Protein AF-A0A349Y7W9-F1 (afdb_monomer)

Mean predicted aligned error: 5.18 Å

Foldseek 3Di:
DDDPVLVVVLVVQLVVCVVVVVNVVSVVVSVVSVVVRVCVVPPDDPPDPCPVDDPDDDDDD

Structure (mmCIF, N/CA/C/O backbone):
data_AF-A0A349Y7W9-F1
#
_entry.id   AF-A0A349Y7W9-F1
#
loop_
_atom_site.group_PDB
_atom_site.id
_atom_site.type_symbol
_atom_site.label_atom_id
_atom_site.label_alt_id
_atom_site.label_comp_id
_atom_site.label_asym_id
_atom_site.label_entity_id
_atom_site.label_seq_id
_atom_site.pdbx_PDB_ins_code
_atom_site.Cartn_x
_atom_site.Cartn_y
_atom_site.Cartn_z
_atom_site.occupancy
_atom_site.B_iso_or_equiv
_atom_site.auth_seq_id
_atom_site.auth_comp_id
_atom_site.auth_asym_id
_atom_site.auth_atom_id
_atom_site.pdbx_PDB_model_num
ATOM 1 N N . ARG A 1 1 ? -1.857 2.565 -19.353 1.00 72.69 1 ARG A N 1
ATOM 2 C CA . ARG A 1 1 ? -2.936 3.480 -18.896 1.00 72.69 1 ARG A CA 1
ATOM 3 C C . ARG A 1 1 ? -3.965 2.634 -18.177 1.00 72.69 1 ARG A C 1
ATOM 5 O O . ARG A 1 1 ? -4.510 1.740 -18.807 1.00 72.69 1 ARG A O 1
ATOM 12 N N . ILE A 1 2 ? -4.205 2.923 -16.904 1.00 81.31 2 ILE A N 1
ATOM 13 C CA . ILE A 1 2 ? -5.184 2.207 -16.083 1.00 81.31 2 ILE A CA 1
ATOM 14 C C . ILE A 1 2 ? -6.592 2.729 -16.403 1.00 81.31 2 ILE A C 1
ATOM 16 O O . ILE A 1 2 ? -6.783 3.929 -16.620 1.00 81.31 2 ILE A O 1
ATOM 20 N N . GLY A 1 3 ? -7.574 1.829 -16.469 1.00 86.25 3 GLY A N 1
ATOM 21 C CA . GLY A 1 3 ? -8.981 2.196 -16.621 1.00 86.25 3 GLY A CA 1
ATOM 22 C C . GLY A 1 3 ? -9.554 2.776 -15.325 1.00 86.25 3 GLY A C 1
ATOM 23 O O . GLY A 1 3 ? -9.413 2.187 -14.259 1.00 86.25 3 GLY A O 1
ATOM 24 N N . GLU A 1 4 ? -10.262 3.904 -15.408 1.00 88.50 4 GLU A N 1
ATOM 25 C CA . GLU A 1 4 ? -10.830 4.595 -14.235 1.00 88.50 4 GLU A CA 1
ATOM 26 C C . GLU A 1 4 ? -11.819 3.717 -13.442 1.00 88.50 4 GLU A C 1
ATOM 28 O O . GLU A 1 4 ? -11.942 3.841 -12.227 1.00 88.50 4 GLU A O 1
ATOM 33 N N . ALA A 1 5 ? -12.534 2.812 -14.119 1.00 90.19 5 ALA A N 1
ATOM 34 C CA . ALA A 1 5 ? -13.441 1.862 -13.474 1.00 90.19 5 ALA A CA 1
ATOM 35 C C . ALA A 1 5 ? -12.691 0.813 -12.635 1.00 90.19 5 ALA A C 1
ATOM 37 O O . ALA A 1 5 ? -13.111 0.503 -11.524 1.00 90.19 5 ALA A O 1
ATOM 38 N N . GLN A 1 6 ? -11.562 0.315 -13.143 1.00 88.25 6 GLN A N 1
ATOM 39 C CA . GLN A 1 6 ? -10.739 -0.682 -12.461 1.00 88.25 6 GLN A CA 1
ATOM 40 C C . GLN A 1 6 ? -10.085 -0.092 -11.211 1.00 88.25 6 GLN A C 1
ATOM 42 O O . GLN A 1 6 ? -10.155 -0.685 -10.141 1.00 88.25 6 GLN A O 1
ATOM 47 N N . TRP A 1 7 ? -9.546 1.125 -11.321 1.00 90.38 7 TRP A N 1
ATOM 48 C CA . TRP A 1 7 ? -8.992 1.841 -10.172 1.00 90.38 7 TRP A CA 1
ATOM 49 C C . TRP A 1 7 ? -10.043 2.089 -9.081 1.00 90.38 7 TRP A C 1
ATOM 51 O O . TRP A 1 7 ? -9.809 1.823 -7.904 1.00 90.38 7 TRP A O 1
ATOM 61 N N . ARG A 1 8 ? -11.244 2.538 -9.472 1.00 93.44 8 ARG A N 1
ATOM 62 C CA . ARG A 1 8 ? -12.352 2.751 -8.528 1.00 93.44 8 ARG A CA 1
ATOM 63 C C . ARG A 1 8 ? -12.774 1.474 -7.803 1.00 93.44 8 ARG A C 1
ATOM 65 O O . ARG A 1 8 ? -13.118 1.557 -6.627 1.00 93.44 8 ARG A O 1
ATOM 72 N N . ALA A 1 9 ? -12.742 0.323 -8.474 1.00 92.94 9 ALA A N 1
ATOM 73 C CA . ALA A 1 9 ? -13.086 -0.957 -7.862 1.00 92.94 9 ALA A CA 1
ATOM 74 C C . ALA A 1 9 ? -12.110 -1.333 -6.733 1.00 92.94 9 ALA A C 1
ATOM 76 O O . ALA A 1 9 ? -12.564 -1.642 -5.633 1.00 92.94 9 ALA A O 1
ATOM 77 N N . ILE A 1 10 ? -10.800 -1.201 -6.972 1.00 92.56 10 ILE A N 1
ATOM 78 C CA . ILE A 1 10 ? -9.751 -1.455 -5.967 1.00 92.56 10 ILE A CA 1
ATOM 79 C C . ILE A 1 10 ? -9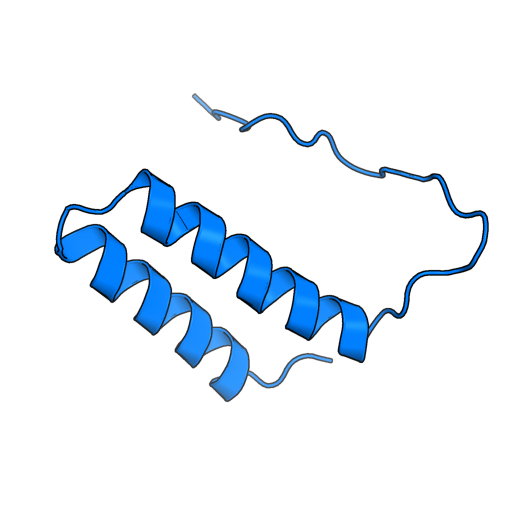.939 -0.532 -4.755 1.00 92.56 10 ILE A C 1
ATOM 81 O O . ILE A 1 10 ? -9.986 -0.981 -3.609 1.00 92.56 10 ILE A O 1
ATOM 85 N N . CYS A 1 11 ? -10.146 0.771 -4.992 1.00 93.38 11 CYS A N 1
ATOM 86 C CA . CYS A 1 11 ? -10.389 1.718 -3.902 1.00 93.38 11 CYS A CA 1
ATOM 87 C C . CYS A 1 11 ? -11.637 1.359 -3.078 1.00 93.38 11 CYS A C 1
ATOM 89 O O . CYS A 1 11 ? -11.609 1.443 -1.850 1.00 93.38 11 CYS A O 1
ATOM 91 N N . ALA A 1 12 ? -12.733 0.971 -3.737 1.00 94.12 12 ALA A N 1
ATOM 92 C CA . ALA A 1 12 ? -13.970 0.594 -3.059 1.00 94.12 12 ALA A CA 1
ATOM 93 C C . ALA A 1 12 ? -13.798 -0.683 -2.220 1.00 94.12 12 ALA A C 1
ATOM 95 O O . ALA A 1 12 ? -14.298 -0.742 -1.094 1.00 94.12 12 ALA A O 1
ATOM 96 N N . HIS A 1 13 ? -13.062 -1.672 -2.737 1.00 92.62 13 HIS A N 1
ATOM 97 C CA . HIS A 1 13 ? -12.781 -2.918 -2.031 1.00 92.62 13 HIS A CA 1
ATOM 98 C C . HIS A 1 13 ? -11.941 -2.674 -0.771 1.00 92.62 13 HIS A C 1
ATOM 100 O O . HIS A 1 13 ? -12.344 -3.078 0.323 1.00 92.62 13 HIS A O 1
ATOM 106 N N . MET A 1 14 ? -10.849 -1.913 -0.892 1.00 93.00 14 MET A N 1
ATOM 107 C CA . MET A 1 14 ? -10.016 -1.530 0.250 1.00 93.00 14 MET A CA 1
ATOM 108 C C . MET A 1 14 ? -10.841 -0.813 1.328 1.00 93.00 14 MET A C 1
ATOM 110 O O . MET A 1 14 ? -10.802 -1.186 2.498 1.00 93.00 14 MET A O 1
ATOM 114 N N . GLN A 1 15 ? -11.644 0.188 0.947 1.00 92.62 15 GLN A N 1
ATOM 115 C CA . GLN A 1 15 ? -12.486 0.931 1.894 1.00 92.62 15 GLN A CA 1
ATOM 116 C C . GLN A 1 15 ? -13.491 0.037 2.621 1.00 92.62 15 GLN A C 1
ATOM 118 O O . GLN A 1 15 ? -13.747 0.244 3.807 1.00 92.62 15 GLN A O 1
ATOM 123 N N . GLN A 1 16 ? -14.066 -0.945 1.928 1.00 93.44 16 GLN A N 1
ATOM 124 C CA . GLN A 1 16 ? -14.987 -1.892 2.542 1.00 93.44 16 GLN A CA 1
ATOM 125 C C . GLN A 1 16 ? -14.286 -2.725 3.622 1.00 93.44 16 GLN A C 1
ATOM 127 O O . GLN A 1 16 ? -14.766 -2.776 4.753 1.00 93.44 16 GLN A O 1
ATOM 132 N N . ARG A 1 17 ? -13.113 -3.284 3.313 1.00 90.62 17 ARG A N 1
ATOM 133 C CA . ARG A 1 17 ? -12.321 -4.097 4.251 1.00 90.62 17 ARG A CA 1
ATOM 134 C C . ARG A 1 17 ? -11.819 -3.291 5.450 1.00 90.62 17 ARG A C 1
ATOM 136 O O . ARG A 1 17 ? -11.835 -3.781 6.576 1.00 90.62 17 ARG A O 1
ATOM 143 N N . LEU A 1 18 ? -11.441 -2.028 5.236 1.00 90.44 18 LEU A N 1
ATOM 144 C CA . LEU A 1 18 ? -11.070 -1.114 6.323 1.00 90.44 18 LEU A CA 1
ATOM 145 C C . LEU A 1 18 ? -12.243 -0.881 7.293 1.00 90.44 18 LEU A C 1
ATOM 147 O O . LEU A 1 18 ? -12.037 -0.866 8.505 1.00 90.44 18 LEU A O 1
ATOM 151 N N . ARG A 1 19 ? -13.478 -0.744 6.784 1.00 92.25 19 ARG A N 1
ATOM 152 C CA . ARG A 1 19 ? -14.687 -0.584 7.620 1.00 92.25 19 ARG A CA 1
ATOM 153 C C . ARG A 1 19 ? -15.026 -1.828 8.441 1.00 92.25 19 ARG A C 1
ATOM 155 O O . ARG A 1 19 ? -15.644 -1.699 9.492 1.00 92.25 19 ARG A O 1
ATOM 162 N N . GLU A 1 20 ? -14.618 -3.006 7.985 1.00 92.44 20 GLU A N 1
ATOM 163 C CA . GLU A 1 20 ? -14.827 -4.284 8.678 1.00 92.44 20 GLU A CA 1
ATOM 164 C C . GLU A 1 20 ? -13.824 -4.518 9.824 1.00 92.44 20 GLU A C 1
ATOM 166 O O . GLU A 1 20 ? -13.921 -5.512 10.539 1.00 92.44 20 GLU A O 1
ATOM 171 N N . GLY A 1 21 ? -12.878 -3.594 10.042 1.00 87.62 21 GLY A N 1
ATOM 172 C CA . GLY A 1 21 ? -11.904 -3.654 11.137 1.00 87.62 21 GLY A CA 1
ATOM 173 C C . GLY A 1 21 ? -10.644 -4.465 10.821 1.00 87.62 21 GLY A C 1
ATOM 174 O O . GLY A 1 21 ? -9.712 -4.482 11.624 1.00 87.62 21 GLY A O 1
ATOM 175 N N . ALA A 1 22 ? -10.558 -5.074 9.637 1.00 86.69 22 ALA A N 1
ATOM 176 C CA . ALA A 1 22 ? -9.403 -5.845 9.179 1.00 86.69 22 ALA A CA 1
ATOM 177 C C . ALA A 1 22 ? -8.321 -4.937 8.557 1.00 86.69 22 ALA A C 1
ATOM 179 O O . ALA A 1 22 ? -7.950 -5.105 7.399 1.00 86.69 22 ALA A O 1
ATOM 180 N N . LEU A 1 23 ? -7.832 -3.940 9.307 1.00 88.81 23 LEU A N 1
ATOM 181 C CA . LEU A 1 23 ? -6.986 -2.850 8.786 1.00 88.81 23 LEU A CA 1
ATOM 182 C C . LEU A 1 23 ? -5.729 -3.332 8.042 1.00 88.81 23 LEU A C 1
ATOM 184 O O . LEU A 1 23 ? -5.502 -2.931 6.904 1.00 88.81 23 LEU A O 1
ATOM 188 N N . GLN A 1 24 ? -4.917 -4.188 8.668 1.00 91.69 24 GLN A N 1
ATOM 189 C CA . GLN A 1 24 ? -3.671 -4.673 8.066 1.00 91.69 24 GLN A CA 1
ATOM 190 C C . GLN A 1 24 ? -3.940 -5.508 6.808 1.00 91.69 24 GLN A C 1
ATOM 192 O O . GLN A 1 24 ? -3.325 -5.276 5.771 1.00 91.69 24 GLN A O 1
ATOM 197 N N . GLU A 1 25 ? -4.878 -6.451 6.888 1.00 90.75 25 GLU A N 1
ATOM 198 C CA . GLU A 1 25 ? -5.253 -7.298 5.752 1.00 90.75 25 GLU A CA 1
ATOM 199 C C . GLU A 1 25 ? -5.831 -6.479 4.597 1.00 90.75 25 GLU A C 1
ATOM 201 O O . GLU A 1 25 ? -5.514 -6.740 3.443 1.00 90.75 25 GLU A O 1
ATOM 206 N N . ALA A 1 26 ? -6.646 -5.465 4.900 1.00 90.69 26 ALA A N 1
ATOM 207 C CA . ALA A 1 26 ? -7.218 -4.571 3.901 1.00 90.69 26 ALA A CA 1
ATOM 208 C C . ALA A 1 26 ? -6.136 -3.832 3.106 1.00 90.69 26 ALA A C 1
ATOM 210 O O . ALA A 1 26 ? -6.260 -3.686 1.892 1.00 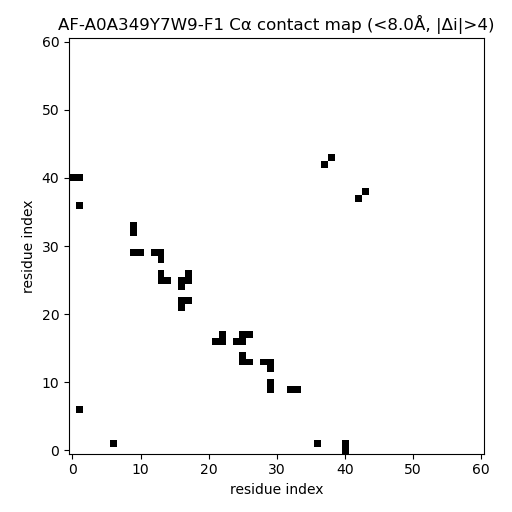90.69 26 ALA A O 1
ATOM 211 N N . VAL A 1 27 ? -5.080 -3.371 3.785 1.00 91.81 27 VAL A N 1
ATOM 212 C CA . VAL A 1 27 ? -3.963 -2.669 3.141 1.00 91.81 27 VAL A CA 1
ATOM 213 C C . VAL A 1 27 ? -3.116 -3.631 2.312 1.00 91.81 27 VAL A C 1
ATOM 215 O O . VAL A 1 27 ? -2.816 -3.318 1.165 1.00 91.81 27 VAL A O 1
ATOM 218 N N . LEU A 1 28 ? -2.762 -4.800 2.855 1.00 93.31 28 LEU A N 1
ATOM 219 C CA . LEU A 1 28 ? -1.970 -5.796 2.123 1.00 93.31 28 LEU A CA 1
ATOM 220 C C . LEU A 1 28 ? -2.677 -6.250 0.843 1.00 93.31 28 LEU A C 1
ATOM 222 O O . LEU A 1 28 ? -2.069 -6.252 -0.223 1.00 93.31 28 LEU A O 1
ATOM 226 N N . LEU A 1 29 ? -3.975 -6.538 0.932 1.00 92.25 29 LEU A N 1
ATOM 227 C CA . LEU A 1 29 ? -4.766 -6.952 -0.222 1.00 92.25 29 LEU A CA 1
ATOM 228 C C . LEU A 1 29 ? -4.866 -5.843 -1.281 1.00 92.25 29 LEU A C 1
ATOM 230 O O . LEU A 1 29 ? -4.779 -6.113 -2.474 1.00 92.25 29 LEU A O 1
ATOM 234 N N . ALA A 1 30 ? -4.994 -4.581 -0.863 1.00 92.25 30 ALA A N 1
ATOM 235 C CA . ALA A 1 30 ? -4.981 -3.462 -1.800 1.00 92.25 30 ALA A CA 1
ATOM 236 C C . ALA A 1 30 ? -3.621 -3.310 -2.505 1.00 92.25 30 ALA A C 1
ATOM 238 O O . ALA A 1 30 ? -3.584 -3.014 -3.699 1.00 92.25 30 ALA A O 1
ATOM 239 N N . ILE A 1 31 ? -2.506 -3.524 -1.794 1.00 93.38 31 ILE A N 1
ATOM 240 C CA . ILE A 1 31 ? -1.160 -3.509 -2.387 1.00 93.38 31 ILE A CA 1
ATOM 241 C C . ILE A 1 31 ? -1.022 -4.624 -3.428 1.00 93.38 31 ILE A C 1
ATOM 243 O O . ILE A 1 31 ? -0.519 -4.355 -4.519 1.00 93.38 31 ILE A O 1
ATOM 247 N N . GLU A 1 32 ? -1.497 -5.837 -3.135 1.00 94.00 32 GLU A N 1
ATOM 248 C CA . GLU A 1 32 ? -1.504 -6.953 -4.093 1.00 94.00 32 GLU A CA 1
ATOM 249 C C . GLU A 1 32 ? -2.311 -6.608 -5.355 1.00 94.00 32 GLU A C 1
ATOM 251 O O . GLU A 1 32 ? -1.773 -6.668 -6.460 1.00 94.00 32 GLU A O 1
ATOM 256 N N . GLU A 1 33 ? -3.557 -6.138 -5.209 1.00 94.25 33 GLU A N 1
ATOM 257 C CA . GLU A 1 33 ? -4.418 -5.787 -6.351 1.00 94.25 33 GLU A CA 1
ATOM 258 C C . GLU A 1 33 ? -3.815 -4.686 -7.238 1.00 94.25 33 GLU A C 1
ATOM 260 O O . GLU A 1 33 ? -3.895 -4.741 -8.471 1.00 94.25 33 GLU A O 1
ATOM 265 N N . VAL A 1 34 ? -3.202 -3.670 -6.623 1.00 92.69 34 VAL A N 1
ATOM 266 C CA . VAL A 1 34 ? -2.510 -2.603 -7.357 1.00 92.69 34 VAL A CA 1
ATOM 267 C C . VAL A 1 34 ? -1.250 -3.136 -8.036 1.00 92.69 34 VAL A C 1
ATOM 269 O O . VAL A 1 34 ? -0.973 -2.746 -9.170 1.00 92.69 34 VAL A O 1
ATOM 272 N N . SER A 1 35 ? -0.501 -4.025 -7.385 1.00 90.81 35 SER A N 1
ATOM 273 C CA . SER A 1 35 ? 0.724 -4.603 -7.948 1.00 90.81 35 SER A CA 1
ATOM 274 C C . SER A 1 35 ? 0.422 -5.456 -9.177 1.00 90.81 35 SER A C 1
ATOM 276 O O . SER A 1 35 ? 1.074 -5.284 -10.205 1.00 90.81 35 SER A O 1
ATOM 278 N N . ASP A 1 36 ? -0.622 -6.286 -9.127 1.00 91.00 36 ASP A N 1
ATOM 279 C CA . ASP A 1 36 ? -1.080 -7.084 -10.270 1.00 91.00 36 ASP A CA 1
ATOM 280 C C . ASP A 1 36 ? -1.533 -6.197 -11.437 1.00 91.00 36 ASP A C 1
ATOM 282 O O . ASP A 1 36 ? -1.186 -6.427 -12.603 1.00 91.00 36 ASP A O 1
ATOM 286 N N . LEU A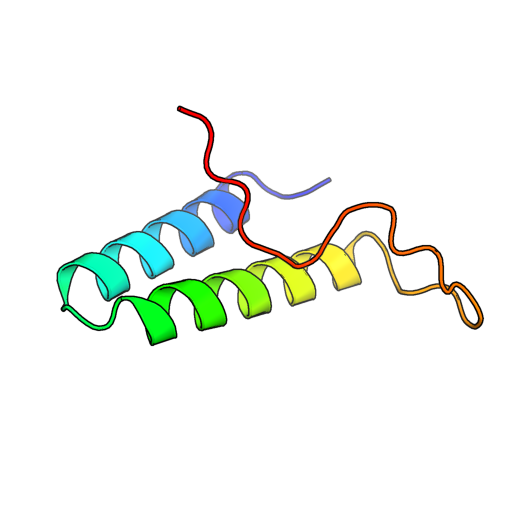 1 37 ? -2.274 -5.130 -11.127 1.00 91.19 37 LEU A N 1
ATOM 287 C CA . LEU A 1 37 ? -2.689 -4.137 -12.111 1.00 91.19 37 LEU A CA 1
ATOM 288 C C . LEU A 1 37 ? -1.485 -3.446 -12.767 1.00 91.19 37 LEU A C 1
ATOM 290 O O . LEU A 1 37 ? -1.461 -3.252 -13.987 1.00 91.19 37 LEU A O 1
ATOM 294 N N . LEU A 1 38 ? -0.489 -3.060 -11.969 1.00 88.31 38 LEU A N 1
ATOM 295 C CA . LEU A 1 38 ? 0.727 -2.426 -12.461 1.00 88.31 38 LEU A CA 1
ATOM 296 C C . LEU A 1 38 ? 1.551 -3.391 -13.302 1.00 88.31 38 LEU A C 1
ATOM 298 O O . LEU A 1 38 ? 1.959 -2.992 -14.387 1.00 88.31 38 LEU A O 1
ATOM 302 N N . ALA A 1 39 ? 1.725 -4.644 -12.885 1.00 88.50 39 ALA A N 1
ATOM 303 C CA . ALA A 1 39 ? 2.478 -5.652 -13.630 1.00 88.50 39 ALA A CA 1
ATOM 304 C C . ALA A 1 39 ? 1.907 -5.891 -15.040 1.00 88.50 39 ALA A C 1
ATOM 306 O O . ALA A 1 39 ? 2.660 -6.089 -15.993 1.00 88.50 39 ALA A O 1
ATOM 307 N N . GLY A 1 40 ? 0.582 -5.795 -15.206 1.00 88.06 40 GLY A N 1
ATOM 308 C CA . GLY A 1 40 ? -0.066 -5.861 -16.520 1.00 88.06 40 GLY A CA 1
ATOM 309 C C . GLY A 1 40 ? 0.251 -4.677 -17.448 1.00 88.06 40 GLY A C 1
ATOM 310 O O . GLY A 1 40 ? 0.164 -4.805 -18.670 1.00 88.06 40 GLY A O 1
ATOM 311 N N . HIS A 1 41 ? 0.623 -3.519 -16.898 1.00 87.50 41 HIS A N 1
ATOM 312 C CA . HIS A 1 41 ? 0.964 -2.313 -17.662 1.00 87.50 41 HIS A CA 1
ATOM 313 C C . HIS A 1 41 ? 2.470 -2.036 -17.751 1.00 87.50 41 HIS A C 1
ATOM 315 O O . HIS A 1 41 ? 2.927 -1.465 -18.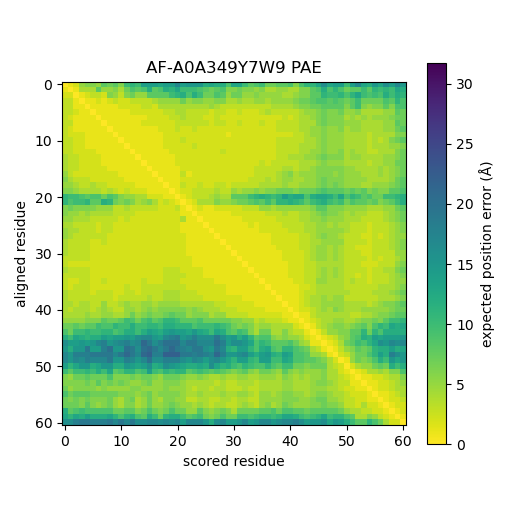741 1.00 87.50 41 HIS A O 1
ATOM 321 N N . TYR A 1 42 ? 3.212 -2.428 -16.724 1.00 84.62 42 TYR A N 1
ATOM 322 C CA . TYR A 1 42 ? 4.637 -2.232 -16.513 1.00 84.62 42 TYR A CA 1
ATOM 323 C C . TYR A 1 42 ? 5.223 -3.578 -16.081 1.00 84.62 42 TYR A C 1
ATOM 325 O O . TYR A 1 42 ? 5.435 -3.810 -14.890 1.00 84.62 42 TYR A O 1
ATOM 333 N N . PRO A 1 43 ? 5.426 -4.506 -17.031 1.00 81.88 43 PRO A N 1
ATOM 334 C CA . PRO A 1 43 ? 5.958 -5.814 -16.699 1.00 81.88 43 PRO A CA 1
ATOM 335 C C . PRO A 1 43 ? 7.374 -5.671 -16.121 1.00 81.88 43 PRO A C 1
ATOM 337 O O . PRO A 1 43 ? 8.144 -4.827 -16.595 1.00 81.88 43 PRO A O 1
ATOM 340 N N . PRO A 1 44 ? 7.739 -6.492 -15.124 1.00 77.50 44 PRO A N 1
ATOM 341 C CA . PRO A 1 44 ? 9.059 -6.438 -14.515 1.00 77.50 44 PRO A CA 1
ATOM 342 C C . PRO A 1 44 ? 10.141 -6.716 -15.562 1.00 77.50 44 PRO A C 1
ATOM 344 O O . PRO A 1 44 ? 10.068 -7.685 -16.323 1.00 77.50 44 PRO A O 1
ATOM 347 N N . VAL A 1 45 ? 11.160 -5.857 -15.600 1.00 80.88 45 VAL A N 1
ATOM 348 C CA . VAL A 1 45 ? 12.317 -6.036 -16.482 1.00 80.88 45 VAL A CA 1
ATOM 349 C C . VAL A 1 45 ? 13.317 -6.964 -15.784 1.00 80.88 45 VAL A C 1
ATOM 351 O O . VAL A 1 45 ? 13.753 -6.649 -14.674 1.00 80.88 45 VAL A O 1
ATOM 354 N N . PRO A 1 46 ? 13.718 -8.091 -16.402 1.00 76.38 46 PRO A N 1
ATOM 355 C CA . PRO A 1 46 ? 14.688 -9.003 -15.805 1.00 76.38 46 PRO A CA 1
ATOM 356 C C . PRO A 1 46 ? 15.994 -8.284 -15.444 1.00 76.38 46 PRO A C 1
ATOM 358 O O . PRO A 1 46 ? 16.602 -7.634 -16.292 1.00 76.38 46 PRO A O 1
ATOM 361 N N . GLY A 1 47 ? 16.433 -8.417 -14.190 1.00 72.44 47 GLY A N 1
ATOM 362 C CA . GLY A 1 47 ? 17.672 -7.809 -13.691 1.00 72.44 47 GLY A CA 1
ATOM 363 C C . GLY A 1 47 ? 17.548 -6.354 -13.224 1.00 72.44 47 GLY A C 1
ATOM 364 O O . GLY A 1 47 ? 18.544 -5.792 -12.771 1.00 72.44 47 GLY A O 1
ATOM 365 N N . SER A 1 48 ? 16.357 -5.752 -13.292 1.00 70.56 48 SER A N 1
ATOM 366 C CA . SER A 1 48 ? 16.092 -4.471 -12.635 1.00 70.56 48 SER A CA 1
ATOM 367 C C . SER A 1 48 ? 15.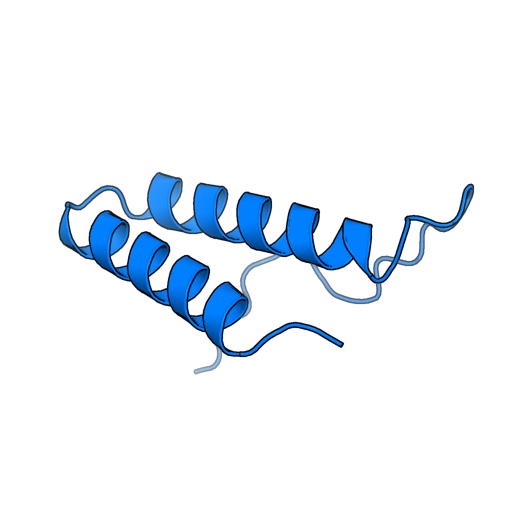993 -4.685 -11.120 1.00 70.56 48 SER A C 1
ATOM 369 O O . SER A 1 48 ? 15.172 -5.469 -10.656 1.00 70.56 48 SER A O 1
ATOM 371 N N . GLN A 1 49 ? 16.875 -4.021 -10.371 1.00 65.88 49 GLN A N 1
ATOM 372 C CA . GLN A 1 49 ? 16.856 -3.925 -8.901 1.00 65.88 49 GLN A CA 1
ATO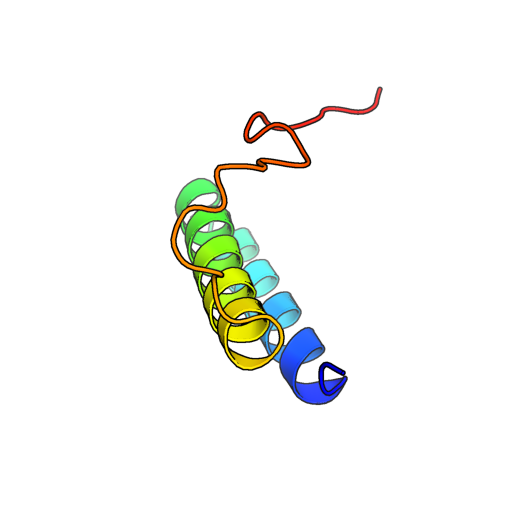M 373 C C . GLN A 1 49 ? 16.524 -2.489 -8.463 1.00 65.88 49 GLN A C 1
ATOM 375 O O . GLN A 1 49 ? 16.916 -2.057 -7.383 1.00 65.88 49 GLN A O 1
ATOM 380 N N . ASP A 1 50 ? 15.910 -1.710 -9.355 1.00 71.25 50 ASP A N 1
ATOM 381 C CA . ASP A 1 50 ? 15.703 -0.282 -9.141 1.00 71.25 50 ASP A CA 1
ATOM 382 C C . ASP A 1 50 ? 14.417 -0.068 -8.332 1.00 71.25 50 ASP A C 1
ATOM 384 O O . ASP A 1 50 ? 13.354 0.234 -8.878 1.00 71.25 50 ASP A O 1
ATOM 388 N N . ASP A 1 51 ? 14.517 -0.273 -7.016 1.00 73.44 51 ASP A N 1
ATOM 389 C CA . ASP A 1 51 ? 13.480 0.112 -6.057 1.00 73.44 51 ASP A CA 1
ATOM 390 C C . ASP A 1 51 ? 13.474 1.642 -5.948 1.00 73.44 51 ASP A C 1
ATOM 392 O O . ASP A 1 51 ? 14.121 2.257 -5.099 1.00 73.44 51 ASP A O 1
ATOM 396 N N . GLY A 1 52 ? 12.767 2.281 -6.884 1.00 79.62 52 GLY A N 1
ATOM 397 C CA . GLY A 1 52 ? 12.723 3.739 -7.032 1.00 79.62 52 GLY A CA 1
ATOM 398 C C . GLY A 1 52 ? 12.056 4.488 -5.870 1.00 79.62 52 GLY A C 1
ATOM 399 O O . GLY A 1 52 ? 12.027 5.719 -5.888 1.00 79.62 52 GLY A O 1
ATOM 400 N N . LEU A 1 53 ? 11.506 3.773 -4.881 1.00 87.88 53 LEU A N 1
ATOM 401 C CA . LEU A 1 53 ? 10.851 4.298 -3.682 1.00 87.88 53 LEU A CA 1
ATOM 402 C C . LEU A 1 53 ? 11.079 3.347 -2.489 1.00 87.88 53 LEU A C 1
ATOM 404 O O . LEU A 1 53 ? 11.250 2.150 -2.695 1.00 87.88 53 LEU A O 1
ATOM 408 N N . PRO A 1 54 ? 11.062 3.849 -1.240 1.00 88.31 54 PRO A N 1
ATOM 409 C CA . PRO A 1 54 ? 11.156 3.003 -0.054 1.00 88.31 54 PRO A CA 1
ATOM 410 C C . PRO A 1 54 ? 9.862 2.213 0.205 1.00 88.31 54 PRO A C 1
ATOM 412 O O . PRO A 1 54 ? 8.769 2.773 0.134 1.00 88.31 54 PRO A O 1
ATOM 415 N N . ASP A 1 55 ? 10.001 0.963 0.652 1.00 89.06 55 ASP A N 1
ATOM 416 C CA . ASP A 1 55 ? 8.874 0.101 1.064 1.00 89.06 55 ASP A CA 1
ATOM 417 C C . ASP A 1 55 ? 8.309 0.432 2.455 1.00 89.06 55 ASP A C 1
ATOM 419 O O . ASP A 1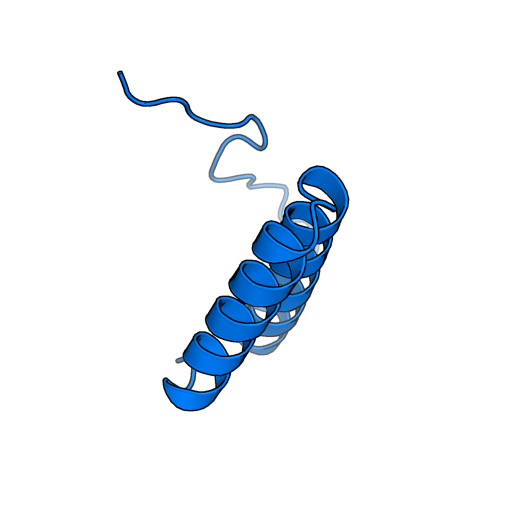 55 ? 7.326 -0.155 2.915 1.00 89.06 55 ASP A O 1
ATO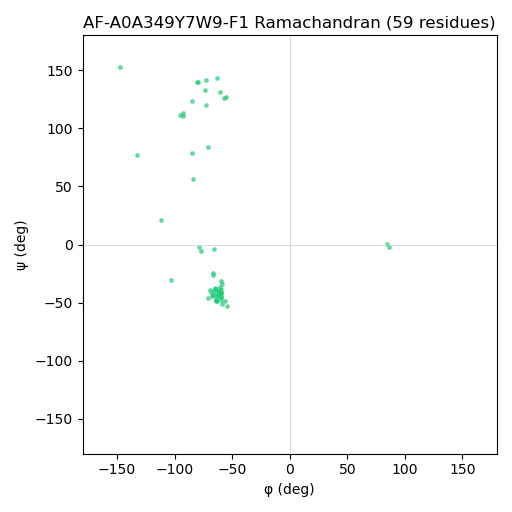M 423 N N . THR A 1 56 ? 8.941 1.357 3.180 1.00 89.50 56 THR A N 1
ATOM 424 C CA . THR A 1 56 ? 8.488 1.746 4.515 1.00 89.50 56 THR A CA 1
ATOM 425 C C . THR A 1 56 ? 7.327 2.744 4.436 1.00 89.50 56 THR A C 1
ATOM 427 O O . THR A 1 56 ? 7.363 3.666 3.614 1.00 89.50 56 THR A O 1
ATOM 430 N N . PRO A 1 57 ? 6.300 2.630 5.306 1.00 87.19 57 PRO A N 1
ATOM 431 C CA . PRO A 1 57 ? 5.208 3.597 5.351 1.00 87.19 57 PRO A CA 1
ATOM 432 C C . PRO A 1 57 ? 5.717 5.021 5.597 1.00 87.19 57 PRO A C 1
ATOM 434 O O . PRO A 1 57 ? 6.407 5.283 6.583 1.00 87.19 57 PRO A O 1
ATOM 437 N N . GLN A 1 58 ? 5.343 5.951 4.719 1.00 89.19 58 GLN A N 1
ATOM 438 C CA . GLN A 1 58 ? 5.702 7.363 4.840 1.00 89.19 58 GLN A CA 1
ATOM 439 C C . GLN A 1 58 ? 4.592 8.114 5.584 1.00 89.19 58 GLN A C 1
ATOM 441 O O . GLN A 1 58 ? 3.490 8.285 5.063 1.00 89.19 58 GLN A O 1
ATOM 446 N N . ILE A 1 59 ? 4.872 8.557 6.810 1.00 88.31 59 ILE A N 1
ATOM 447 C CA . ILE A 1 59 ? 3.945 9.366 7.610 1.00 88.31 59 ILE A CA 1
ATOM 448 C C . ILE A 1 59 ? 4.302 10.839 7.413 1.00 88.31 59 ILE A C 1
ATOM 450 O O . ILE A 1 59 ? 5.360 11.290 7.848 1.00 88.31 59 ILE A O 1
ATOM 454 N N . LEU A 1 60 ? 3.424 11.578 6.736 1.00 80.69 60 LEU A N 1
ATOM 455 C CA . LEU A 1 60 ? 3.563 13.019 6.536 1.00 80.69 60 LEU A CA 1
ATOM 456 C C . LEU A 1 60 ? 2.809 13.729 7.667 1.00 80.69 60 LEU A C 1
ATOM 458 O O . LEU A 1 60 ? 1.596 13.559 7.791 1.00 80.69 60 LEU A O 1
ATOM 462 N N . GLY A 1 61 ? 3.554 14.424 8.529 1.00 72.25 61 GLY A N 1
ATOM 463 C CA . GLY A 1 61 ? 3.022 15.201 9.656 1.00 72.25 61 GLY A CA 1
ATOM 464 C C . GLY A 1 61 ? 2.507 16.578 9.267 1.00 72.25 61 GLY A C 1
ATOM 465 O O . GLY A 1 61 ? 2.852 17.056 8.162 1.00 72.25 61 GLY A O 1
#

Solvent-accessible surface area (backbone atoms only — not comparable to full-atom values): 3907 Å² total; per-residue (Å²): 132,85,55,70,68,61,56,50,50,53,54,50,52,31,54,51,34,43,74,73,67,44,50,69,61,22,51,53,52,43,52,50,56,51,47,57,56,42,40,77,72,54,63,84,58,90,89,69,82,78,72,88,63,80,93,64,90,83,83,85,130

Sequence (61 aa):
RIGEAQWRAICAHMQQRLREGALQEAVLLAIEEVSDLLAGHYPPVPGSQDDGLPDTPQILG

pLDDT: mean 87.11, std 7.07, range [65.88, 94.25]

Radius of gyration: 13.8 Å; Cα contacts (8 Å, |Δi|>4): 23; chains: 1; bounding box: 33×24×30 Å

Secondary structure (DSSP, 8-state):
---HHHHHHHHHHHHHHHHTT-HHHHHHHHHHHHHHHHH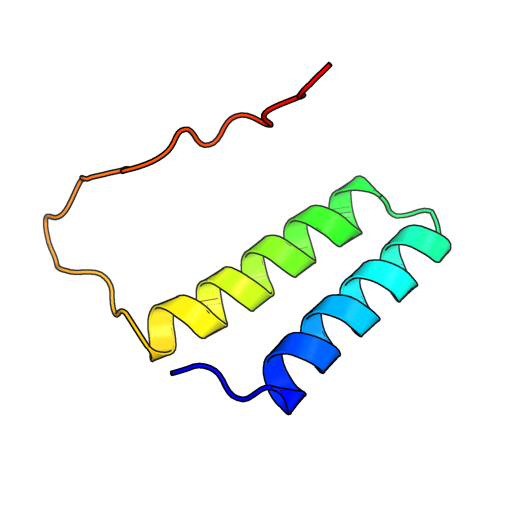HHSPPPTT-----S-SS-----

Nearest PDB structures (foldseek):
  1x59-assembly1_A  TM=2.768E-01  e=3.063E+00  Homo sapiens